Protein AF-A0A2E3HXE1-F1 (afdb_monomer_lite)

Radius of gyration: 25.05 Å; chains: 1; bounding box: 63×51×53 Å

Structure (mmCIF, N/CA/C/O backbone):
data_AF-A0A2E3HXE1-F1
#
_entry.id   AF-A0A2E3HXE1-F1
#
loop_
_atom_site.group_PDB
_atom_site.id
_atom_site.type_symbol
_atom_site.label_atom_id
_atom_site.label_alt_id
_atom_site.label_comp_id
_atom_site.label_asym_id
_atom_site.label_entity_id
_atom_site.label_seq_id
_atom_site.pdbx_PDB_ins_code
_atom_site.Cartn_x
_atom_site.Cartn_y
_atom_site.Cartn_z
_atom_site.occupancy
_atom_site.B_iso_or_equiv
_atom_site.auth_seq_id
_atom_site.auth_comp_id
_atom_site.auth_asym_id
_atom_site.auth_atom_id
_atom_site.pdbx_PDB_model_num
ATOM 1 N N . MET A 1 1 ? 24.392 -16.225 6.395 1.00 51.44 1 MET A N 1
ATOM 2 C CA . MET A 1 1 ? 23.824 -16.823 5.162 1.00 51.44 1 MET A CA 1
ATOM 3 C C . MET A 1 1 ? 23.426 -15.792 4.100 1.00 51.44 1 MET A C 1
ATOM 5 O O . MET A 1 1 ? 23.991 -15.858 3.021 1.00 51.44 1 MET A O 1
ATOM 9 N N . LYS A 1 2 ? 22.571 -14.786 4.378 1.00 49.94 2 LYS A N 1
ATOM 10 C CA . LYS A 1 2 ? 22.189 -13.749 3.379 1.00 49.94 2 LYS A CA 1
ATOM 11 C C . LYS A 1 2 ? 23.371 -13.041 2.689 1.00 49.94 2 LYS A C 1
ATOM 13 O O . LYS A 1 2 ? 23.335 -12.849 1.483 1.00 49.94 2 LYS A O 1
ATOM 18 N N . LYS A 1 3 ? 24.434 -12.703 3.432 1.00 58.22 3 LYS A N 1
ATOM 19 C CA . LYS A 1 3 ? 25.625 -12.022 2.881 1.00 58.22 3 LYS A CA 1
ATOM 20 C C . LYS A 1 3 ? 26.438 -12.895 1.909 1.00 58.22 3 LYS A C 1
ATOM 22 O O . LYS A 1 3 ? 26.990 -12.369 0.955 1.00 58.22 3 LYS A O 1
ATOM 27 N N . VAL A 1 4 ? 26.459 -14.215 2.118 1.00 63.34 4 VAL A N 1
ATOM 28 C CA . VAL A 1 4 ? 27.194 -15.175 1.269 1.00 63.34 4 VAL A CA 1
ATOM 29 C C . VAL A 1 4 ? 26.481 -15.365 -0.070 1.00 63.34 4 VAL A C 1
ATOM 31 O O . VAL A 1 4 ? 27.125 -15.412 -1.108 1.00 63.34 4 VAL A O 1
ATOM 34 N N . ILE A 1 5 ? 25.146 -15.379 -0.054 1.00 68.62 5 ILE A N 1
ATOM 35 C CA . ILE A 1 5 ? 24.321 -15.499 -1.265 1.00 68.62 5 ILE A CA 1
ATOM 36 C C . ILE A 1 5 ? 24.494 -14.271 -2.170 1.00 68.62 5 ILE A C 1
ATOM 38 O O . ILE A 1 5 ? 24.611 -14.410 -3.382 1.00 68.62 5 ILE A O 1
ATOM 42 N N . ILE A 1 6 ? 24.573 -13.071 -1.583 1.00 71.44 6 ILE A N 1
ATOM 43 C CA . ILE A 1 6 ? 24.813 -11.828 -2.333 1.00 71.44 6 ILE A CA 1
ATOM 44 C C . ILE A 1 6 ? 26.211 -11.838 -2.965 1.00 71.44 6 ILE A C 1
ATOM 46 O O . ILE A 1 6 ? 26.356 -11.475 -4.129 1.00 71.44 6 ILE A O 1
ATOM 50 N N . PHE A 1 7 ? 27.227 -12.295 -2.225 1.00 68.56 7 PHE A N 1
ATOM 51 C CA . PHE A 1 7 ? 28.597 -12.388 -2.734 1.00 68.56 7 PHE A CA 1
ATOM 52 C C . PHE A 1 7 ? 28.731 -13.432 -3.850 1.00 68.56 7 PHE A C 1
ATOM 54 O O . PHE A 1 7 ? 29.410 -13.181 -4.839 1.00 68.56 7 PHE A O 1
ATOM 61 N N . ALA A 1 8 ? 28.035 -14.566 -3.729 1.00 68.62 8 ALA A N 1
ATOM 62 C CA . ALA A 1 8 ? 27.986 -15.593 -4.764 1.00 68.62 8 ALA A CA 1
ATOM 63 C C . ALA A 1 8 ? 27.289 -15.090 -6.040 1.00 68.62 8 ALA A C 1
ATOM 65 O O . ALA A 1 8 ? 27.814 -15.302 -7.126 1.00 68.62 8 ALA A O 1
ATOM 66 N N . LEU A 1 9 ? 26.175 -14.355 -5.913 1.00 67.25 9 LEU A N 1
ATOM 67 C CA . LEU A 1 9 ? 25.481 -13.723 -7.045 1.00 67.25 9 LEU A CA 1
ATOM 68 C C . LEU A 1 9 ? 26.360 -12.690 -7.768 1.00 67.25 9 LEU A C 1
ATOM 70 O O . LEU A 1 9 ? 26.407 -12.667 -8.999 1.00 67.25 9 LEU A O 1
ATOM 74 N N . LEU A 1 10 ? 27.091 -11.866 -7.011 1.00 67.38 10 LEU A N 1
ATOM 75 C CA . LEU A 1 10 ? 28.060 -10.911 -7.556 1.00 67.38 10 LEU A CA 1
ATOM 76 C C . LEU A 1 10 ? 29.226 -11.619 -8.255 1.00 67.38 10 LEU A C 1
ATOM 78 O O . LEU A 1 10 ? 29.577 -11.249 -9.371 1.00 67.38 10 LEU A O 1
ATOM 82 N N . ALA A 1 11 ? 29.781 -12.668 -7.645 1.00 64.62 11 ALA A N 1
ATOM 83 C CA . ALA A 1 11 ? 30.865 -13.446 -8.234 1.00 64.62 11 ALA A CA 1
ATOM 84 C C . ALA A 1 11 ? 30.433 -14.136 -9.537 1.00 64.62 11 ALA A C 1
ATOM 86 O O . ALA A 1 11 ? 31.179 -14.093 -10.508 1.00 64.62 11 ALA A O 1
ATOM 87 N N . THR A 1 12 ? 29.210 -14.679 -9.605 1.00 61.69 12 THR A N 1
ATOM 88 C CA . THR A 1 12 ? 28.669 -15.289 -10.834 1.00 61.69 12 THR A CA 1
ATOM 89 C C . THR A 1 12 ? 28.415 -14.290 -11.961 1.00 61.69 12 THR A C 1
ATOM 91 O O . THR A 1 12 ? 28.487 -14.664 -13.126 1.00 61.69 12 THR A O 1
ATOM 94 N N . MET A 1 13 ? 28.145 -13.019 -11.645 1.00 60.94 13 MET A N 1
ATOM 95 C CA . MET A 1 13 ? 28.021 -11.966 -12.663 1.00 60.94 13 MET A CA 1
ATOM 96 C C . MET A 1 13 ? 29.381 -11.559 -13.241 1.00 60.94 13 MET A C 1
ATOM 98 O O . MET A 1 13 ? 29.446 -11.119 -14.384 1.00 60.94 13 MET A O 1
ATOM 102 N N . ILE A 1 14 ? 30.460 -11.716 -12.467 1.00 61.16 14 ILE A N 1
ATOM 103 C CA . ILE A 1 14 ? 31.831 -11.378 -12.876 1.00 61.16 14 ILE A CA 1
ATOM 104 C C . ILE A 1 14 ? 32.503 -12.559 -13.597 1.00 61.16 14 ILE A C 1
ATOM 106 O O . ILE A 1 14 ? 33.305 -12.342 -14.500 1.00 61.16 14 ILE A O 1
ATOM 110 N N . SER A 1 15 ? 32.183 -13.803 -13.220 1.00 51.47 15 SER A N 1
ATOM 111 C CA . SER A 1 15 ? 32.795 -15.019 -13.776 1.00 51.47 15 SER A CA 1
ATOM 112 C C . SER A 1 15 ? 32.061 -15.613 -14.977 1.00 51.47 15 SER A C 1
ATOM 114 O O . SER A 1 15 ? 32.487 -16.647 -15.497 1.00 51.47 15 SER A O 1
ATOM 116 N N . LEU A 1 16 ? 30.969 -14.989 -15.430 1.00 51.59 16 LEU A N 1
ATOM 117 C CA . LEU A 1 16 ? 30.322 -15.398 -16.667 1.00 51.59 16 LEU A CA 1
ATOM 118 C C . LEU A 1 16 ? 31.334 -15.188 -17.812 1.00 51.59 16 LEU A C 1
ATOM 120 O O . LEU A 1 16 ? 31.798 -14.059 -17.995 1.00 51.59 16 LEU A O 1
ATOM 124 N N . PRO A 1 17 ? 31.711 -16.242 -18.567 1.00 51.88 17 PRO A N 1
ATOM 125 C CA . PRO A 1 17 ? 32.583 -16.083 -19.727 1.00 51.88 17 PRO A CA 1
ATOM 126 C C . PRO A 1 17 ? 31.952 -15.044 -20.655 1.00 51.88 17 PRO A C 1
ATOM 128 O O . PRO A 1 17 ? 30.725 -14.907 -20.621 1.00 51.88 17 PRO A O 1
ATOM 131 N N . PRO A 1 18 ? 32.737 -14.302 -21.459 1.00 49.66 18 PRO A N 1
ATOM 132 C CA . PRO A 1 18 ? 32.198 -13.247 -22.297 1.00 49.66 18 PRO A CA 1
ATOM 133 C C . PRO A 1 18 ? 31.161 -13.883 -23.218 1.00 49.66 18 PRO A C 1
ATOM 135 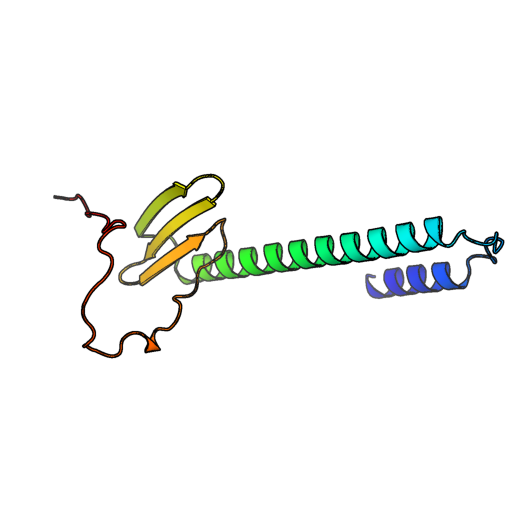O O . PRO A 1 18 ? 31.504 -14.524 -24.211 1.00 49.66 18 PRO A O 1
ATOM 138 N N . LEU A 1 19 ? 29.885 -13.748 -22.842 1.00 50.41 19 LEU A N 1
ATOM 139 C CA . LEU A 1 19 ? 28.747 -13.972 -23.709 1.00 50.41 19 LEU A CA 1
ATOM 140 C C . LEU A 1 19 ? 29.074 -13.109 -24.901 1.00 50.41 19 LEU A C 1
ATOM 142 O O . LEU A 1 19 ? 29.118 -11.884 -24.772 1.00 50.41 19 LEU A O 1
ATOM 146 N N . GLN A 1 20 ? 29.462 -13.788 -25.980 1.00 47.38 20 GLN A N 1
ATOM 147 C CA . GLN A 1 20 ? 29.942 -13.201 -27.211 1.00 47.38 20 GLN A CA 1
ATOM 148 C C . GLN A 1 20 ? 29.165 -11.919 -27.434 1.00 47.38 20 GLN A C 1
ATOM 150 O O . GLN A 1 20 ? 27.935 -11.962 -27.513 1.00 47.38 20 GLN A O 1
ATOM 155 N N . ALA A 1 21 ? 29.877 -10.794 -27.455 1.00 52.25 21 ALA A N 1
ATOM 156 C CA . ALA A 1 21 ? 29.313 -9.498 -27.767 1.00 52.25 21 ALA A CA 1
ATOM 157 C C . ALA A 1 21 ? 28.866 -9.519 -29.237 1.00 52.25 21 ALA A C 1
ATOM 159 O O . ALA A 1 21 ? 29.463 -8.889 -30.102 1.00 52.25 21 ALA A O 1
ATOM 160 N N . HIS A 1 22 ? 27.817 -10.287 -29.540 1.00 56.09 22 HIS A N 1
ATOM 161 C CA . HIS A 1 22 ? 26.962 -10.025 -30.675 1.00 56.09 22 HIS A CA 1
ATOM 162 C C . HIS A 1 22 ? 26.562 -8.575 -30.512 1.00 56.09 22 HIS A C 1
ATOM 164 O O . HIS A 1 22 ? 26.081 -8.201 -29.442 1.00 56.09 22 HIS A O 1
ATOM 170 N N . ALA A 1 23 ? 26.824 -7.765 -31.536 1.00 56.19 23 ALA A N 1
ATOM 171 C CA . ALA A 1 23 ? 26.436 -6.369 -31.559 1.00 56.19 23 ALA A CA 1
ATOM 172 C C . ALA A 1 23 ? 24.945 -6.292 -31.215 1.00 56.19 23 ALA A C 1
ATOM 174 O O . ALA A 1 23 ? 24.078 -6.572 -32.045 1.00 56.19 23 ALA A O 1
ATOM 175 N N . ILE A 1 24 ? 24.646 -5.998 -29.948 1.00 58.38 24 ILE A N 1
ATOM 176 C CA . ILE A 1 24 ? 23.281 -5.894 -29.469 1.00 58.38 24 ILE A CA 1
ATOM 177 C C . ILE A 1 24 ? 22.727 -4.705 -30.238 1.00 58.38 24 ILE A C 1
ATOM 179 O O . ILE A 1 24 ? 23.159 -3.571 -30.039 1.00 58.38 24 ILE A O 1
ATOM 183 N N . SER A 1 25 ? 21.812 -4.973 -31.172 1.00 67.31 25 SER A N 1
ATOM 184 C CA . SER A 1 25 ? 21.117 -3.918 -31.902 1.00 67.31 25 SER A CA 1
ATOM 185 C C . SER A 1 25 ? 20.623 -2.882 -30.894 1.00 67.31 25 SER A C 1
ATOM 187 O O . SER A 1 25 ? 20.070 -3.258 -29.855 1.00 67.31 25 SER A O 1
ATOM 189 N N . ARG A 1 26 ? 20.768 -1.584 -31.199 1.00 69.25 26 ARG A N 1
ATOM 190 C CA . ARG A 1 26 ? 20.264 -0.493 -30.340 1.00 69.25 26 ARG A CA 1
ATOM 191 C C . ARG A 1 26 ? 18.813 -0.739 -29.893 1.00 69.25 26 ARG A C 1
ATOM 193 O O . ARG A 1 26 ? 18.441 -0.394 -28.776 1.00 69.25 26 ARG A O 1
ATOM 200 N N . LYS A 1 27 ? 18.015 -1.418 -30.731 1.00 70.50 27 LYS A N 1
ATOM 201 C CA . LYS A 1 27 ? 16.638 -1.843 -30.438 1.00 70.50 27 LYS A CA 1
ATOM 202 C C . LYS A 1 27 ? 16.546 -2.855 -29.287 1.00 70.50 27 LYS A C 1
ATOM 204 O O . LYS A 1 27 ? 15.656 -2.744 -28.449 1.00 70.50 27 LYS A O 1
ATOM 209 N N . THR A 1 28 ? 17.443 -3.833 -29.231 1.00 74.69 28 THR A N 1
ATOM 210 C CA . THR A 1 28 ? 17.494 -4.850 -28.169 1.00 74.69 28 THR A CA 1
ATOM 211 C C . THR A 1 28 ? 18.036 -4.261 -26.868 1.00 74.69 28 THR A C 1
ATOM 213 O O . THR A 1 28 ? 17.467 -4.512 -25.809 1.00 74.69 28 THR A O 1
ATOM 216 N N . GLN A 1 29 ? 19.054 -3.398 -26.941 1.00 76.56 29 GLN A N 1
ATOM 217 C CA . GLN A 1 29 ? 19.581 -2.689 -25.771 1.00 76.56 29 GLN A CA 1
ATOM 218 C C . GLN A 1 29 ? 18.518 -1.774 -25.139 1.00 76.56 29 GLN A C 1
ATOM 220 O O . GLN A 1 29 ? 18.334 -1.795 -23.924 1.00 76.56 29 GLN A O 1
ATOM 225 N N . GLY A 1 30 ? 17.754 -1.041 -25.957 1.00 76.69 30 GLY A N 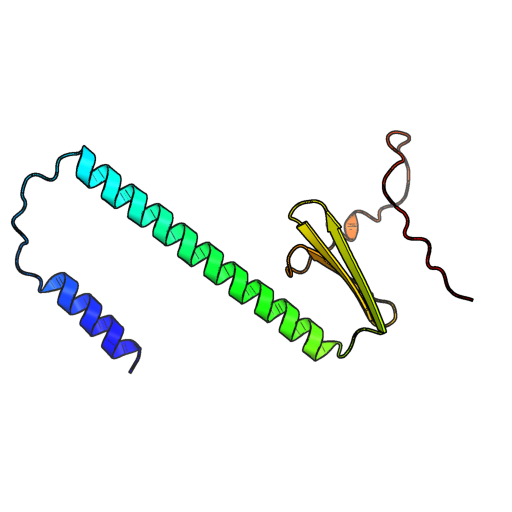1
ATOM 226 C CA . GLY A 1 30 ? 16.642 -0.213 -25.482 1.00 76.69 30 GLY A CA 1
ATOM 227 C C . GLY A 1 30 ? 15.553 -1.017 -24.763 1.00 76.69 30 GLY A C 1
ATOM 228 O O . GLY A 1 30 ? 15.075 -0.595 -23.713 1.00 76.69 30 GLY A O 1
ATOM 229 N N . LYS A 1 31 ? 15.209 -2.212 -25.269 1.00 84.75 31 LYS A N 1
ATOM 230 C CA . LYS A 1 31 ? 14.261 -3.118 -24.599 1.00 84.75 31 LYS A CA 1
ATOM 231 C C . LYS A 1 31 ? 14.775 -3.580 -23.237 1.00 84.75 31 LYS A C 1
ATOM 233 O O . LYS A 1 31 ? 14.014 -3.562 -22.280 1.00 84.75 31 LYS A O 1
ATOM 238 N N . ILE A 1 32 ? 16.050 -3.960 -23.139 1.00 83.88 32 ILE A N 1
ATOM 239 C CA . ILE A 1 32 ? 16.650 -4.404 -21.871 1.00 83.88 32 ILE A CA 1
ATOM 240 C C . ILE A 1 32 ? 16.629 -3.269 -20.841 1.00 83.88 32 ILE A C 1
ATOM 242 O O . ILE A 1 32 ? 16.217 -3.489 -19.706 1.00 83.88 32 ILE A O 1
ATOM 246 N N . ILE A 1 33 ? 17.012 -2.051 -21.235 1.00 83.81 33 ILE A N 1
ATOM 247 C CA . ILE A 1 33 ? 16.992 -0.883 -20.341 1.00 83.81 33 ILE A CA 1
ATOM 248 C C . ILE A 1 33 ? 15.567 -0.595 -19.857 1.00 83.81 33 ILE A C 1
ATOM 250 O O . ILE A 1 33 ? 15.353 -0.432 -18.657 1.00 83.81 33 ILE A O 1
ATOM 254 N N . LEU A 1 34 ? 14.584 -0.585 -20.762 1.00 88.94 34 LEU A N 1
ATOM 255 C CA . LEU A 1 34 ? 13.184 -0.351 -20.406 1.00 88.94 34 LEU A CA 1
ATOM 256 C C . LEU A 1 34 ? 12.662 -1.412 -19.430 1.00 88.94 34 LEU A C 1
ATOM 258 O O . LEU A 1 34 ? 12.071 -1.066 -18.409 1.00 88.94 34 LEU A O 1
ATOM 262 N N . THR A 1 35 ? 12.915 -2.692 -19.710 1.00 90.88 35 THR A N 1
ATOM 263 C CA . THR A 1 35 ? 12.515 -3.791 -18.825 1.00 90.88 35 THR A CA 1
ATOM 264 C C . THR A 1 35 ? 13.164 -3.654 -17.450 1.00 90.88 35 THR A C 1
ATOM 266 O O . THR A 1 35 ? 12.485 -3.834 -16.439 1.00 90.88 35 THR A O 1
ATOM 269 N N . SER A 1 36 ? 14.440 -3.271 -17.381 1.00 87.19 36 SER A N 1
ATOM 270 C CA . SER A 1 36 ? 15.138 -3.030 -16.113 1.00 87.19 36 SER A CA 1
ATOM 271 C C . SER A 1 36 ? 14.523 -1.876 -15.319 1.00 87.19 36 SER A C 1
ATOM 273 O O . SER A 1 36 ? 14.316 -2.013 -14.114 1.00 87.19 36 SER A O 1
ATOM 275 N N . ILE A 1 37 ? 14.163 -0.768 -15.978 1.00 92.38 37 ILE A N 1
ATOM 276 C CA . ILE A 1 37 ? 13.494 0.373 -15.331 1.00 9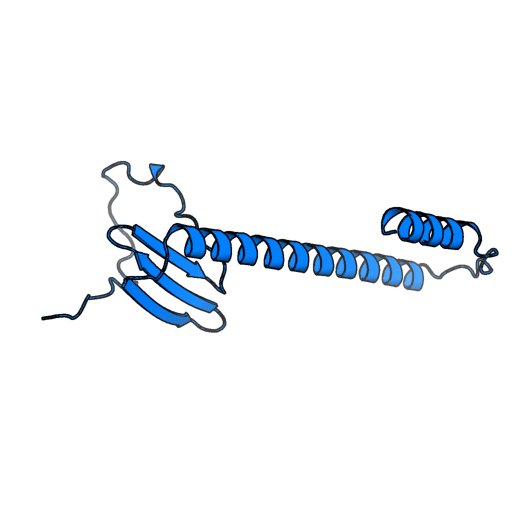2.38 37 ILE A CA 1
ATOM 277 C C . ILE A 1 37 ? 12.122 -0.044 -14.794 1.00 92.38 37 ILE A C 1
ATOM 279 O O . ILE A 1 37 ? 11.827 0.193 -13.624 1.00 92.38 37 ILE A O 1
ATOM 283 N N . LEU A 1 38 ? 11.302 -0.708 -15.613 1.00 92.94 38 LEU A N 1
ATOM 284 C CA . LEU A 1 38 ? 9.976 -1.182 -15.204 1.00 92.94 38 LEU A CA 1
ATOM 285 C C . LEU A 1 38 ? 10.063 -2.164 -14.032 1.00 92.94 38 LEU A C 1
ATOM 287 O O . LEU A 1 38 ? 9.285 -2.068 -13.084 1.00 92.94 38 LEU A O 1
ATOM 291 N N . THR A 1 39 ? 11.050 -3.060 -14.059 1.00 92.31 39 THR A N 1
ATOM 292 C CA . THR A 1 39 ? 11.314 -3.996 -12.960 1.00 92.31 39 THR A CA 1
ATOM 293 C C . THR A 1 39 ? 11.701 -3.247 -11.685 1.00 92.31 39 THR A C 1
ATOM 295 O O . THR A 1 39 ? 11.166 -3.535 -10.615 1.00 92.31 39 THR A O 1
ATOM 298 N N . GLY A 1 40 ? 12.578 -2.243 -11.787 1.00 92.19 40 GLY A N 1
ATOM 299 C CA . GLY A 1 40 ? 12.965 -1.397 -10.658 1.00 92.19 40 GLY A CA 1
ATOM 300 C C . GLY A 1 40 ? 11.777 -0.653 -10.042 1.00 92.19 40 GLY A C 1
ATOM 301 O O . GLY A 1 40 ? 11.613 -0.665 -8.821 1.00 92.19 40 GLY A O 1
ATOM 302 N N . ILE A 1 41 ? 10.907 -0.073 -10.877 1.00 93.69 41 ILE A N 1
ATOM 303 C CA . ILE A 1 41 ? 9.680 0.602 -10.431 1.00 93.69 41 ILE A CA 1
ATOM 304 C C . ILE A 1 41 ? 8.757 -0.389 -9.716 1.00 93.69 41 ILE A C 1
ATOM 306 O O . ILE A 1 41 ? 8.311 -0.104 -8.609 1.00 93.69 41 ILE A O 1
ATOM 310 N N . ALA A 1 42 ? 8.523 -1.573 -10.287 1.00 90.88 42 ALA A N 1
ATOM 311 C CA . ALA A 1 42 ? 7.660 -2.585 -9.679 1.00 90.88 42 ALA A CA 1
ATOM 312 C C . ALA A 1 42 ? 8.156 -3.022 -8.288 1.00 90.88 42 ALA A C 1
ATOM 314 O O . ALA A 1 42 ? 7.363 -3.129 -7.348 1.00 90.88 42 ALA A O 1
ATOM 315 N N . ILE A 1 43 ? 9.469 -3.225 -8.135 1.00 91.69 43 ILE A N 1
ATOM 316 C CA . ILE A 1 43 ? 10.085 -3.550 -6.841 1.00 91.69 43 ILE A CA 1
ATOM 317 C C . ILE A 1 43 ? 9.886 -2.401 -5.849 1.00 91.69 43 ILE A C 1
ATOM 319 O O . ILE A 1 43 ? 9.483 -2.643 -4.711 1.00 91.69 43 ILE A O 1
ATOM 323 N N . LEU A 1 44 ? 10.134 -1.157 -6.267 1.00 92.81 44 LEU A N 1
ATOM 324 C CA . LEU A 1 44 ? 9.977 0.016 -5.408 1.00 92.81 44 LEU A CA 1
ATOM 325 C C . LEU A 1 44 ? 8.528 0.179 -4.938 1.00 92.81 44 LEU A C 1
ATOM 327 O O . LEU A 1 44 ? 8.290 0.356 -3.743 1.00 92.81 44 LEU A O 1
ATOM 331 N N . THR A 1 45 ? 7.562 0.055 -5.850 1.00 88.56 45 THR A N 1
ATOM 332 C CA . THR A 1 45 ? 6.132 0.107 -5.528 1.00 88.56 45 THR A CA 1
ATOM 333 C C . THR A 1 45 ? 5.760 -0.974 -4.517 1.00 88.56 45 THR A C 1
ATOM 335 O O . THR A 1 45 ? 5.097 -0.677 -3.525 1.00 88.56 45 THR A O 1
ATOM 338 N N . LYS A 1 46 ? 6.245 -2.210 -4.696 1.00 88.00 46 LYS A N 1
ATOM 339 C CA . LYS A 1 46 ? 6.004 -3.291 -3.729 1.00 88.00 46 LYS A CA 1
ATOM 340 C C . LYS A 1 46 ? 6.620 -3.021 -2.363 1.00 88.00 46 LYS A C 1
ATOM 342 O O . LYS A 1 46 ? 6.025 -3.355 -1.340 1.00 88.00 46 LYS A O 1
ATOM 347 N N . LEU A 1 47 ? 7.795 -2.407 -2.325 1.00 91.38 47 LEU A N 1
ATOM 348 C CA . LEU A 1 47 ? 8.467 -2.076 -1.074 1.00 91.38 47 LEU A CA 1
ATOM 349 C C . LEU A 1 47 ? 7.702 -0.988 -0.301 1.00 91.38 47 LEU A C 1
ATOM 351 O O . LEU A 1 47 ? 7.555 -1.094 0.919 1.00 91.38 47 LEU A O 1
ATOM 355 N N . LEU A 1 48 ? 7.160 0.008 -1.009 1.00 88.75 48 LEU A N 1
ATOM 356 C CA . LEU A 1 48 ? 6.283 1.033 -0.437 1.00 88.75 48 LEU A CA 1
ATOM 357 C C . LEU A 1 48 ? 4.982 0.428 0.105 1.00 88.75 48 LEU A C 1
ATOM 359 O O . LEU A 1 48 ? 4.650 0.666 1.262 1.00 88.75 48 LEU A O 1
ATOM 363 N N . GLU A 1 49 ? 4.324 -0.443 -0.663 1.00 87.69 49 GLU A N 1
ATOM 364 C CA . GLU A 1 49 ? 3.101 -1.144 -0.242 1.00 87.69 49 GLU A CA 1
ATOM 365 C C . GLU A 1 49 ? 3.314 -1.925 1.070 1.00 87.69 49 GLU A C 1
ATOM 367 O O . GLU A 1 49 ? 2.527 -1.826 2.014 1.00 87.69 49 GLU A O 1
ATOM 372 N N . VAL A 1 50 ? 4.427 -2.662 1.175 1.00 90.12 50 VAL A N 1
ATOM 373 C CA . VAL A 1 50 ? 4.782 -3.406 2.395 1.00 90.12 50 VAL A CA 1
ATOM 374 C C . VAL A 1 50 ? 5.037 -2.466 3.573 1.00 90.12 50 VAL A C 1
ATOM 376 O O . VAL A 1 50 ? 4.646 -2.774 4.703 1.00 90.12 50 VAL A O 1
ATOM 379 N N . LYS A 1 51 ? 5.705 -1.334 3.339 1.00 89.19 51 LYS A N 1
ATOM 380 C CA . LYS A 1 51 ? 5.976 -0.339 4.381 1.00 89.19 51 LYS A CA 1
ATOM 381 C C . LYS A 1 51 ? 4.680 0.281 4.900 1.00 89.19 51 LYS A C 1
ATOM 383 O O . LYS A 1 51 ? 4.501 0.361 6.114 1.00 89.19 51 LYS A O 1
ATOM 388 N N . ASP A 1 52 ? 3.771 0.660 4.009 1.00 88.50 52 ASP A N 1
ATOM 389 C CA . ASP A 1 52 ? 2.486 1.250 4.383 1.00 88.50 52 ASP A CA 1
ATOM 390 C C . ASP A 1 52 ? 1.628 0.261 5.166 1.00 88.50 52 ASP A C 1
ATOM 392 O O . ASP A 1 52 ? 1.110 0.603 6.230 1.00 88.50 52 ASP A O 1
ATOM 396 N N . ARG A 1 53 ? 1.574 -1.001 4.727 1.00 88.50 53 ARG A N 1
ATOM 397 C CA . ARG A 1 53 ? 0.880 -2.060 5.464 1.00 88.50 53 ARG A CA 1
ATOM 398 C C . ARG A 1 53 ? 1.432 -2.235 6.879 1.00 88.50 53 ARG A C 1
ATOM 400 O O . ARG A 1 53 ? 0.654 -2.303 7.828 1.00 88.50 53 ARG A O 1
ATOM 407 N N . LYS A 1 54 ? 2.759 -2.268 7.040 1.00 92.12 54 LYS A N 1
ATOM 408 C CA . LYS A 1 54 ? 3.390 -2.371 8.367 1.00 92.12 54 LYS A CA 1
ATOM 409 C C . LYS A 1 54 ? 3.051 -1.183 9.262 1.00 92.12 54 LYS A C 1
ATOM 411 O O . LYS A 1 54 ? 2.751 -1.391 10.432 1.00 92.12 54 LYS A O 1
ATOM 416 N N . ASN A 1 55 ? 3.046 0.034 8.717 1.00 89.31 55 ASN A N 1
ATOM 417 C CA . ASN A 1 55 ? 2.675 1.231 9.475 1.00 89.31 55 ASN A CA 1
ATOM 418 C C . ASN A 1 55 ? 1.227 1.152 9.982 1.00 89.31 55 ASN A C 1
ATOM 420 O O . ASN A 1 55 ? 0.948 1.505 11.126 1.00 89.31 55 ASN A O 1
ATOM 424 N N . VAL A 1 56 ? 0.305 0.672 9.142 1.00 89.81 56 VAL A N 1
ATOM 425 C CA . VAL A 1 56 ? -1.110 0.501 9.505 1.00 89.81 56 VAL A CA 1
ATOM 426 C C . VAL A 1 56 ? -1.285 -0.598 10.551 1.00 89.81 56 VAL A C 1
ATOM 428 O O . VAL A 1 56 ? -2.015 -0.411 11.522 1.00 89.81 56 VAL A O 1
ATOM 431 N N . GLU A 1 57 ? -0.600 -1.731 10.394 1.00 91.06 57 GLU A N 1
ATOM 432 C CA . GLU A 1 57 ? -0.613 -2.813 11.383 1.00 91.06 57 GLU A CA 1
ATOM 433 C C . GLU A 1 57 ? -0.054 -2.348 12.735 1.00 91.06 57 GLU A C 1
ATOM 435 O O . GLU A 1 57 ? -0.632 -2.655 13.776 1.00 91.06 57 GLU A O 1
ATOM 440 N N . GLU A 1 58 ? 1.028 -1.569 12.741 1.00 92.12 58 GLU A N 1
ATOM 441 C CA . GLU A 1 58 ? 1.599 -0.998 13.962 1.00 92.12 58 GLU A CA 1
ATOM 442 C C . GLU A 1 58 ? 0.643 0.001 14.628 1.00 92.12 58 GLU A C 1
ATOM 444 O O . GLU A 1 58 ? 0.459 -0.046 15.846 1.00 92.12 58 GLU A O 1
ATOM 449 N N . LEU A 1 59 ? -0.015 0.861 13.842 1.00 89.56 59 LEU A N 1
ATOM 450 C CA . LEU A 1 59 ? -1.035 1.785 14.340 1.00 89.56 59 LEU A CA 1
ATOM 451 C C . LEU A 1 59 ? -2.189 1.026 15.009 1.00 89.56 59 LEU A C 1
ATOM 453 O O . LEU A 1 59 ? -2.548 1.328 16.145 1.00 89.56 59 LEU A O 1
ATOM 457 N N . ARG A 1 60 ? -2.726 -0.003 14.343 1.00 90.25 60 ARG A N 1
ATOM 458 C CA . ARG A 1 60 ? -3.812 -0.831 14.886 1.00 90.25 60 ARG A CA 1
ATOM 459 C C . ARG A 1 60 ? -3.383 -1.617 16.123 1.00 90.25 60 ARG A C 1
ATOM 461 O O . ARG A 1 60 ? -4.170 -1.756 17.047 1.00 90.25 60 ARG A O 1
ATOM 468 N N . ARG A 1 61 ? -2.132 -2.085 16.197 1.00 92.88 61 ARG A N 1
ATOM 469 C CA . ARG A 1 61 ? -1.592 -2.715 17.417 1.00 92.88 61 ARG A CA 1
ATOM 470 C C . ARG A 1 61 ? -1.512 -1.741 18.591 1.00 92.88 61 ARG A C 1
ATOM 472 O O . ARG A 1 61 ? -1.775 -2.147 19.715 1.00 92.88 61 ARG A O 1
ATOM 479 N N . LYS A 1 62 ? -1.152 -0.479 18.339 1.00 89.38 62 LYS A N 1
ATOM 480 C CA . LYS A 1 62 ? -1.069 0.570 19.370 1.00 89.38 62 LYS A CA 1
ATOM 481 C C . LYS A 1 62 ? -2.444 1.010 19.870 1.00 89.38 62 LYS A C 1
ATOM 483 O O . LYS A 1 62 ? -2.601 1.245 21.062 1.00 89.38 62 LYS A O 1
ATOM 488 N N . LEU A 1 63 ? -3.412 1.145 18.965 1.00 87.38 63 LEU A N 1
ATOM 489 C CA . LEU A 1 63 ? -4.750 1.651 19.283 1.00 87.38 63 LEU A CA 1
ATOM 490 C C . LEU A 1 63 ? -5.745 0.551 19.683 1.00 87.38 63 LEU A C 1
ATOM 492 O O . LEU A 1 63 ? -6.740 0.845 20.339 1.00 87.38 63 LEU A O 1
ATOM 496 N N . GLY A 1 64 ? -5.475 -0.705 19.325 1.00 89.94 64 GLY A N 1
ATOM 497 C CA . GLY A 1 64 ? -6.377 -1.830 19.552 1.00 89.94 64 GLY A CA 1
ATOM 498 C C . GLY A 1 64 ? -7.526 -1.876 18.541 1.00 89.94 64 GLY A C 1
ATOM 499 O O . GLY A 1 64 ? -7.396 -1.445 17.392 1.00 89.94 64 GLY A O 1
ATOM 500 N N . THR A 1 65 ? -8.665 -2.422 18.959 1.00 90.12 65 THR A N 1
ATOM 501 C CA . THR A 1 65 ? -9.852 -2.570 18.105 1.00 90.12 65 THR A CA 1
ATOM 502 C C . THR A 1 65 ? -10.565 -1.224 17.925 1.00 90.12 65 THR A C 1
ATOM 504 O O . THR A 1 65 ? -10.766 -0.532 18.920 1.00 90.12 65 THR A O 1
ATOM 507 N N . PRO A 1 66 ? -10.932 -0.829 16.692 1.00 90.62 66 PRO A N 1
ATOM 508 C CA . PRO A 1 66 ? -11.707 0.388 16.460 1.00 90.62 66 PRO A CA 1
ATOM 509 C C . PRO A 1 66 ? -13.123 0.259 17.023 1.00 90.62 66 PRO A C 1
ATOM 511 O O . PRO A 1 66 ? -13.733 -0.805 16.923 1.00 90.62 66 PRO A O 1
ATOM 514 N N . ASP A 1 67 ? -13.656 1.360 17.550 1.00 90.88 67 ASP A N 1
ATOM 515 C CA . ASP A 1 67 ? -15.030 1.432 18.062 1.00 90.88 67 ASP A CA 1
ATOM 516 C C . ASP A 1 67 ? -16.037 1.426 16.908 1.00 90.88 67 ASP A C 1
ATOM 518 O O . ASP A 1 67 ? -17.081 0.780 16.966 1.00 90.88 67 ASP A O 1
ATOM 522 N N . HIS A 1 68 ? -15.694 2.127 15.823 1.00 89.50 68 HIS A N 1
ATOM 523 C CA . HIS A 1 68 ? -16.505 2.185 14.616 1.00 89.50 68 HIS A CA 1
ATOM 524 C C . HIS A 1 68 ? -15.649 2.089 13.361 1.00 89.50 68 HIS A C 1
ATOM 526 O O . HIS A 1 68 ? -14.539 2.624 13.284 1.00 89.50 68 HIS A O 1
ATOM 532 N N . VAL A 1 69 ? -16.206 1.428 12.351 1.00 91.25 69 VAL A N 1
ATOM 533 C CA . VAL A 1 69 ? -15.601 1.280 11.032 1.00 91.25 69 VAL A CA 1
ATOM 534 C C . VAL A 1 69 ? -16.655 1.595 9.982 1.00 91.25 69 VAL A C 1
ATOM 536 O O . VAL A 1 69 ? -17.721 0.988 9.973 1.00 91.25 69 VAL A O 1
ATOM 539 N N . ILE A 1 70 ? -16.332 2.520 9.084 1.00 90.81 70 ILE A N 1
ATOM 540 C CA . ILE A 1 70 ? -17.131 2.830 7.901 1.00 90.81 70 ILE A CA 1
ATOM 541 C C . ILE A 1 70 ? -16.282 2.483 6.684 1.00 90.81 70 ILE A C 1
ATOM 543 O O . ILE A 1 70 ? -15.138 2.918 6.578 1.00 90.81 70 ILE A O 1
ATOM 547 N N . GLU A 1 71 ? -16.824 1.695 5.764 1.00 91.88 71 GLU A N 1
ATOM 548 C CA . GLU A 1 71 ? -16.142 1.297 4.535 1.00 91.88 71 GLU A CA 1
ATOM 549 C C . GLU A 1 71 ? -17.027 1.623 3.337 1.00 91.88 71 GLU A C 1
ATOM 551 O O . GLU A 1 71 ? -18.214 1.307 3.328 1.00 91.88 71 GLU A O 1
ATOM 556 N N . PHE A 1 72 ? -16.451 2.279 2.334 1.00 92.88 72 PHE A N 1
ATOM 557 C CA . PHE A 1 72 ? -17.143 2.611 1.099 1.00 92.88 72 PHE A CA 1
ATOM 558 C C . PHE A 1 72 ? -16.201 2.557 -0.098 1.00 92.88 72 PHE A C 1
ATOM 560 O O . PHE A 1 72 ? -14.980 2.696 0.011 1.00 92.88 72 PHE A O 1
ATOM 567 N N . HIS A 1 73 ? -16.798 2.343 -1.263 1.00 92.44 73 HIS A N 1
ATOM 568 C CA . HIS A 1 73 ? -16.096 2.209 -2.527 1.00 92.44 73 HIS A CA 1
ATOM 569 C C . HIS A 1 73 ? -16.442 3.386 -3.437 1.00 92.44 73 HIS A C 1
ATOM 571 O O . HIS A 1 73 ? -17.611 3.735 -3.595 1.00 92.44 73 HIS A O 1
ATOM 577 N N . HIS A 1 74 ? -15.425 3.989 -4.043 1.00 85.56 74 HIS A N 1
ATOM 578 C CA . HIS A 1 74 ? -15.566 5.035 -5.045 1.00 85.56 74 HIS A CA 1
ATOM 579 C C . HIS A 1 74 ? -14.788 4.634 -6.302 1.00 85.56 74 HIS A C 1
ATOM 581 O O . HIS A 1 74 ? -13.577 4.830 -6.402 1.00 85.56 74 HIS A O 1
ATOM 587 N N . GLY A 1 75 ? -15.480 3.999 -7.251 1.00 90.44 75 GLY A N 1
ATOM 588 C CA . GLY A 1 75 ? -14.830 3.371 -8.402 1.00 90.44 75 GLY A CA 1
ATOM 589 C C . GLY A 1 75 ? -13.871 2.262 -7.955 1.00 90.44 75 GLY A C 1
ATOM 590 O O . GLY A 1 75 ? -14.280 1.328 -7.268 1.00 90.44 75 GLY A O 1
ATOM 591 N N . PHE A 1 76 ? -12.593 2.383 -8.322 1.00 86.75 76 PHE A N 1
ATOM 592 C CA . PHE A 1 76 ? -11.532 1.457 -7.897 1.00 86.75 76 PHE A CA 1
ATOM 593 C C . PHE A 1 76 ? -10.950 1.780 -6.516 1.00 86.75 76 PHE A C 1
ATOM 595 O O . PHE A 1 76 ? -10.166 0.994 -5.986 1.00 86.75 76 PHE A O 1
ATOM 602 N N . ASP A 1 77 ? -11.324 2.918 -5.928 1.00 87.31 77 ASP A N 1
ATOM 603 C CA . ASP A 1 77 ? -10.836 3.321 -4.619 1.00 87.31 77 ASP A CA 1
ATOM 604 C C . ASP A 1 77 ? -11.691 2.721 -3.501 1.00 87.31 77 ASP A C 1
ATOM 606 O O . ASP A 1 77 ? -12.908 2.892 -3.449 1.00 87.31 77 ASP A O 1
ATOM 610 N N . LYS A 1 78 ? -11.034 2.055 -2.555 1.00 91.12 78 LYS A N 1
ATOM 611 C CA . LYS A 1 78 ? -11.609 1.576 -1.302 1.00 91.12 78 LYS A CA 1
ATOM 612 C C . LYS A 1 78 ? -11.238 2.540 -0.184 1.00 91.12 78 LYS A C 1
ATOM 614 O O . LYS A 1 78 ? -10.070 2.630 0.193 1.00 91.12 78 LYS A O 1
ATOM 619 N N . ILE A 1 79 ? -12.216 3.246 0.365 1.00 92.12 79 ILE A N 1
ATOM 620 C CA . ILE A 1 79 ? -12.013 4.174 1.474 1.00 92.12 79 ILE A CA 1
ATOM 621 C C . ILE A 1 79 ? -12.584 3.543 2.741 1.00 92.12 79 ILE A C 1
ATOM 623 O O . ILE A 1 79 ? -13.715 3.064 2.767 1.00 92.12 79 ILE A O 1
ATOM 627 N N . ARG A 1 80 ? -11.782 3.522 3.801 1.00 91.50 80 ARG A N 1
ATOM 628 C CA . ARG A 1 80 ? -12.157 2.988 5.107 1.00 91.50 80 ARG A CA 1
ATOM 629 C C . ARG A 1 80 ? -11.830 4.016 6.173 1.00 91.50 80 ARG A C 1
ATOM 631 O O . ARG A 1 80 ? -10.691 4.455 6.264 1.00 91.50 80 ARG A O 1
ATOM 638 N N . ILE A 1 81 ? -12.811 4.392 6.972 1.00 90.31 81 ILE A N 1
ATOM 639 C CA . ILE A 1 81 ? -12.655 5.305 8.099 1.00 90.31 81 ILE A CA 1
ATOM 640 C C . ILE A 1 81 ? -12.785 4.468 9.368 1.00 90.31 81 ILE A C 1
ATOM 642 O O . ILE A 1 81 ? -13.792 3.792 9.568 1.00 90.31 81 ILE A O 1
ATOM 646 N N . GLU A 1 82 ? -11.750 4.474 10.200 1.00 91.44 82 GLU A N 1
ATOM 647 C CA . GLU A 1 82 ? -11.729 3.771 11.484 1.00 91.44 82 GLU A CA 1
ATOM 648 C C . GLU A 1 82 ? -11.661 4.812 12.607 1.00 91.44 82 GLU A C 1
ATOM 650 O O . GLU A 1 82 ? -10.819 5.716 12.581 1.00 91.44 82 GLU A O 1
ATOM 655 N N . ARG A 1 83 ? -12.563 4.701 13.585 1.00 87.88 83 ARG A N 1
ATOM 656 C CA . ARG A 1 83 ? -12.634 5.595 14.744 1.00 87.88 83 ARG A CA 1
ATOM 657 C C . ARG A 1 83 ? -12.218 4.849 16.007 1.00 87.88 83 ARG A C 1
ATOM 659 O O . ARG A 1 83 ? -12.746 3.777 16.292 1.00 87.88 83 ARG A O 1
ATOM 666 N N . TRP A 1 84 ? -11.312 5.458 16.766 1.00 88.69 84 TRP A N 1
ATOM 667 C CA . TRP A 1 84 ? -10.933 5.051 18.118 1.00 88.69 84 TRP A CA 1
ATOM 668 C C . TRP A 1 84 ? -11.131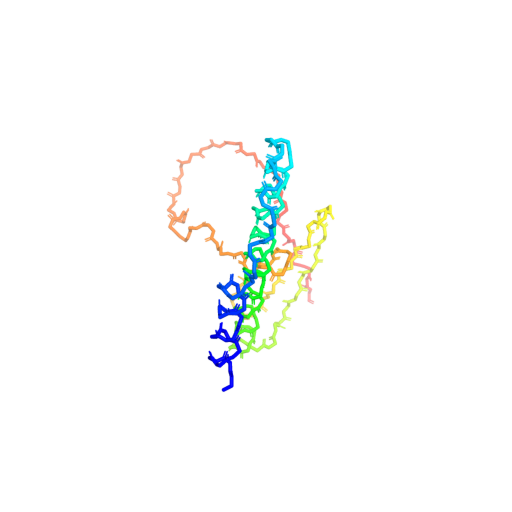 6.232 19.058 1.00 88.69 84 TRP A C 1
ATOM 670 O O . TRP A 1 84 ? -10.408 7.229 18.982 1.00 88.69 84 TRP A O 1
ATOM 680 N N . LYS A 1 85 ? -12.086 6.122 19.975 1.00 85.56 85 LYS A N 1
ATOM 681 C CA . LYS A 1 85 ? -12.482 7.165 20.918 1.00 85.56 85 LYS A CA 1
ATOM 682 C C . LYS A 1 85 ? -12.735 8.479 20.164 1.00 85.56 85 LYS A C 1
ATOM 684 O O . LYS A 1 85 ? -13.638 8.562 19.336 1.00 85.56 85 LYS A O 1
ATOM 689 N N . ASN A 1 86 ? -11.883 9.480 20.390 1.00 82.06 86 ASN A N 1
ATOM 690 C CA . ASN A 1 86 ? -11.979 10.810 19.782 1.00 82.06 86 ASN A CA 1
ATOM 691 C C . ASN A 1 86 ? -11.068 10.995 18.554 1.00 82.06 86 ASN A C 1
ATOM 693 O O . ASN A 1 86 ? -10.906 12.118 18.080 1.00 82.06 86 ASN A O 1
ATOM 697 N N . GLN A 1 87 ? -10.428 9.931 18.064 1.00 82.56 87 GLN A N 1
ATOM 698 C CA . GLN A 1 87 ? -9.545 9.971 16.901 1.00 82.56 87 GLN A CA 1
ATOM 699 C C . GLN A 1 87 ? -10.166 9.221 15.729 1.00 82.56 87 GLN A C 1
ATOM 701 O O . GLN A 1 87 ? -10.680 8.114 15.873 1.00 82.56 87 GLN A O 1
ATOM 706 N N . GLU A 1 88 ? -10.084 9.830 14.554 1.00 86.06 88 GLU A N 1
ATOM 707 C CA . GLU A 1 88 ? -10.565 9.265 13.303 1.00 86.06 88 GLU A CA 1
ATOM 708 C C . GLU A 1 88 ? -9.395 9.153 12.330 1.00 86.06 88 GLU A C 1
ATOM 710 O O . GLU A 1 88 ? -8.633 10.106 12.147 1.00 86.06 88 GLU A O 1
ATOM 715 N N . PHE A 1 89 ? -9.246 7.979 11.723 1.00 88.25 89 PHE A N 1
ATOM 716 C CA . PHE A 1 89 ? -8.215 7.713 10.734 1.00 88.25 89 PHE A CA 1
ATOM 717 C C . PHE A 1 89 ? -8.864 7.260 9.437 1.00 88.25 89 PHE A C 1
ATOM 719 O O . PHE A 1 89 ? -9.638 6.302 9.405 1.00 88.25 89 PHE A O 1
ATOM 726 N N . THR A 1 90 ? -8.496 7.933 8.354 1.00 90.25 90 THR A N 1
ATOM 727 C CA . THR A 1 90 ? -8.951 7.595 7.010 1.00 90.25 90 THR A CA 1
ATOM 728 C C . THR A 1 90 ? -7.882 6.776 6.310 1.00 90.25 90 THR A C 1
ATOM 730 O O . THR A 1 90 ? -6.715 7.159 6.244 1.00 90.25 90 THR A O 1
ATOM 733 N N . PHE A 1 91 ? -8.287 5.654 5.739 1.00 90.62 91 PHE A N 1
ATOM 734 C CA . PHE A 1 91 ? -7.459 4.782 4.929 1.00 90.62 91 PHE A CA 1
ATOM 735 C C . PHE A 1 91 ? -8.013 4.775 3.510 1.00 90.62 91 PHE A C 1
ATOM 737 O O . PHE A 1 91 ? -9.201 4.538 3.307 1.00 90.62 91 PHE A O 1
ATOM 744 N N . LYS A 1 92 ? -7.153 5.001 2.519 1.00 90.44 92 LYS A N 1
ATOM 745 C CA . LYS A 1 92 ? -7.493 4.862 1.100 1.00 90.44 92 LYS A CA 1
ATOM 746 C C . LYS A 1 92 ? -6.668 3.722 0.525 1.00 90.44 92 LYS A C 1
ATOM 748 O O . LYS A 1 92 ? -5.446 3.739 0.637 1.00 90.44 92 LYS A O 1
ATOM 753 N N . ASN A 1 93 ? -7.328 2.716 -0.037 1.00 89.56 93 ASN A N 1
ATOM 754 C CA . ASN A 1 93 ? -6.719 1.486 -0.550 1.00 89.56 93 ASN A CA 1
ATOM 755 C C . ASN A 1 93 ? -5.791 0.810 0.477 1.00 89.56 93 ASN A C 1
ATOM 757 O O . ASN A 1 93 ? -4.744 0.273 0.135 1.00 89.56 93 ASN A O 1
ATOM 761 N N . GLY A 1 94 ? -6.163 0.872 1.761 1.00 85.19 94 GLY A N 1
ATOM 762 C CA . GLY A 1 94 ? -5.369 0.321 2.862 1.00 85.19 94 GLY A CA 1
ATOM 763 C C . GLY A 1 94 ? -4.176 1.175 3.302 1.00 85.19 94 GLY A C 1
ATOM 764 O O . GLY A 1 94 ? -3.502 0.790 4.250 1.00 85.19 94 GLY A O 1
ATOM 765 N N . VAL A 1 95 ? -3.933 2.333 2.681 1.00 89.19 95 VAL A N 1
ATOM 766 C CA . VAL A 1 95 ? -2.877 3.277 3.069 1.00 89.19 95 VAL A CA 1
ATOM 767 C C . VAL A 1 95 ? -3.459 4.370 3.957 1.00 89.19 95 VAL A C 1
ATOM 769 O O . VAL A 1 95 ? -4.464 4.996 3.607 1.00 89.19 95 VAL A O 1
ATOM 772 N N . LEU A 1 96 ? -2.813 4.617 5.098 1.00 89.06 96 LEU A N 1
ATOM 773 C CA . LEU A 1 96 ? -3.199 5.683 6.018 1.00 89.06 96 LEU A CA 1
ATOM 774 C C . LEU A 1 96 ? -3.049 7.052 5.345 1.00 89.06 96 LEU A C 1
ATOM 776 O O . LEU A 1 96 ? -1.942 7.474 5.008 1.00 89.06 96 LEU A O 1
ATOM 780 N N . GLN A 1 97 ? -4.160 7.766 5.205 1.00 87.69 97 GLN A N 1
ATOM 781 C CA . GLN A 1 97 ? -4.166 9.147 4.751 1.00 87.69 97 GLN A CA 1
ATOM 782 C C . GLN A 1 97 ? -3.803 10.032 5.938 1.00 87.69 97 GLN A C 1
ATOM 784 O O . GLN A 1 97 ? -4.522 10.093 6.936 1.00 87.69 97 GLN A O 1
ATOM 789 N N . ARG A 1 98 ? -2.663 10.718 5.855 1.00 74.06 98 ARG A N 1
ATOM 790 C CA . ARG A 1 98 ? -2.366 11.780 6.817 1.00 74.06 98 ARG A CA 1
ATOM 791 C C . ARG A 1 98 ? -3.266 12.968 6.487 1.00 74.06 98 ARG A C 1
ATOM 793 O O . ARG A 1 98 ? -3.404 13.279 5.304 1.00 74.06 98 ARG A O 1
ATOM 800 N N . PRO A 1 99 ? -3.851 13.649 7.484 1.00 57.78 99 PRO A N 1
ATOM 801 C CA . PRO A 1 99 ? -4.539 14.899 7.215 1.00 57.78 99 PRO A CA 1
ATOM 802 C C . PRO A 1 99 ? -3.552 15.844 6.523 1.00 57.78 99 PRO A C 1
ATOM 804 O O . PRO A 1 99 ? -2.463 16.101 7.047 1.00 57.78 99 PRO A O 1
ATOM 807 N N . LEU A 1 100 ? -3.915 16.324 5.330 1.00 46.62 100 LEU A N 1
ATOM 808 C CA . LEU A 1 100 ? -3.233 17.442 4.692 1.00 46.62 100 LEU A CA 1
ATOM 809 C C . LEU A 1 100 ? -3.370 18.634 5.645 1.00 46.62 100 LEU A C 1
ATOM 811 O O . LEU A 1 100 ? -4.408 19.277 5.705 1.00 46.62 100 LEU A O 1
ATOM 815 N N . CYS A 1 101 ? -2.318 18.880 6.422 1.00 43.56 101 CYS A N 1
ATOM 816 C CA . CYS A 1 101 ? -2.111 20.089 7.205 1.00 43.56 101 CYS A CA 1
ATOM 817 C C . CYS A 1 101 ? -3.129 20.349 8.345 1.00 43.56 101 CYS A C 1
ATOM 819 O O . CYS A 1 101 ? -4.162 20.992 8.179 1.00 43.56 101 CYS A O 1
ATOM 821 N N . GLN A 1 102 ? -2.759 19.984 9.579 1.00 45.25 102 GLN A N 1
ATOM 822 C CA . GLN A 1 102 ? -3.374 20.542 10.798 1.00 45.25 102 GLN A CA 1
ATOM 823 C C . GLN A 1 102 ? -3.162 22.068 10.925 1.00 45.25 102 GLN A C 1
ATOM 825 O O . GLN A 1 102 ? -3.911 22.715 11.651 1.00 45.25 102 GLN A O 1
ATOM 830 N N . ALA A 1 103 ? -2.209 22.652 10.181 1.00 41.12 103 ALA A N 1
ATOM 831 C CA . ALA A 1 103 ? -2.012 24.102 10.077 1.00 41.12 103 ALA A CA 1
ATOM 832 C C . ALA A 1 103 ? -2.919 24.783 9.028 1.00 41.12 103 ALA A C 1
ATOM 834 O O . ALA A 1 103 ? -2.881 26.000 8.897 1.00 41.12 103 ALA A O 1
ATOM 835 N N . CYS A 1 104 ? -3.787 24.039 8.328 1.00 47.25 104 CYS A N 1
ATOM 836 C CA . CYS A 1 104 ? -4.892 24.633 7.563 1.00 47.25 104 CYS A CA 1
ATOM 837 C C . CYS A 1 104 ? -6.129 24.923 8.435 1.00 47.25 104 CYS A C 1
ATOM 839 O O . CYS A 1 104 ? -7.118 25.447 7.936 1.00 47.25 104 CYS A O 1
ATOM 841 N N . LYS A 1 105 ? -6.077 24.646 9.748 1.00 39.53 105 LYS A N 1
ATOM 842 C CA . LYS A 1 105 ? -7.032 25.183 10.731 1.00 39.53 105 LYS A CA 1
ATOM 843 C C . LYS A 1 105 ? -6.59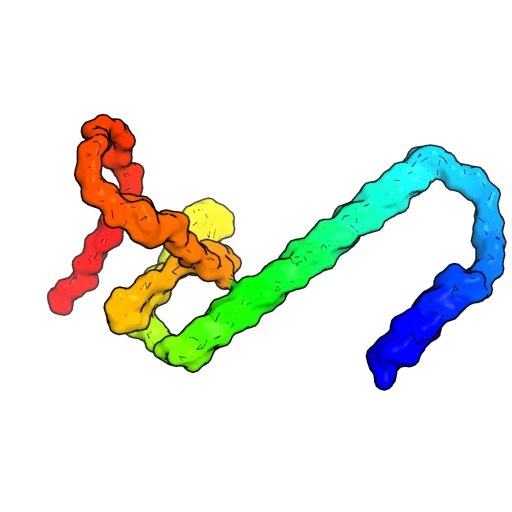2 26.566 11.225 1.00 39.53 105 LYS A C 1
ATOM 845 O O . LYS A 1 105 ? -6.490 26.789 12.429 1.00 39.53 105 LYS A O 1
ATOM 850 N N . THR A 1 106 ? -6.353 27.499 10.310 1.00 35.16 106 THR A N 1
ATOM 851 C CA . THR A 1 106 ? -6.326 28.925 10.658 1.00 35.16 106 THR A CA 1
ATOM 852 C C . THR A 1 106 ? -7.666 29.509 10.243 1.00 35.16 106 THR A C 1
ATOM 854 O O . THR A 1 106 ? -8.133 29.310 9.126 1.00 35.16 106 THR A O 1
ATOM 857 N N . LYS A 1 107 ? -8.329 30.117 11.220 1.00 39.38 107 LYS A N 1
ATOM 858 C CA . LYS A 1 107 ? -9.676 30.674 11.150 1.00 39.38 107 LYS A CA 1
ATOM 859 C C . LYS A 1 107 ? -9.851 31.656 9.984 1.00 39.38 107 LYS A C 1
ATOM 861 O O . LYS A 1 107 ? -9.028 32.547 9.835 1.00 39.38 107 LYS A O 1
ATOM 866 N N . SER A 1 108 ? -11.009 31.515 9.338 1.00 46.16 108 SER A N 1
ATOM 867 C CA . SER A 1 108 ? -11.840 32.572 8.747 1.00 46.16 108 SER A CA 1
ATOM 868 C C . SER A 1 108 ? -11.328 33.321 7.511 1.00 46.16 108 SER A C 1
ATOM 870 O O . SER A 1 108 ? -10.170 33.690 7.402 1.00 46.16 108 SER A O 1
ATOM 872 N N . ASP A 1 109 ? -12.295 33.608 6.638 1.00 40.56 109 ASP A N 1
ATOM 873 C CA . ASP A 1 109 ? -12.277 34.619 5.578 1.00 40.56 109 ASP A CA 1
ATOM 874 C C . ASP A 1 109 ? -11.624 34.241 4.242 1.00 40.56 109 ASP A C 1
ATOM 876 O O . ASP A 1 109 ? -10.609 34.796 3.843 1.00 40.56 109 ASP A O 1
ATOM 880 N N . LEU A 1 110 ? -12.314 33.408 3.45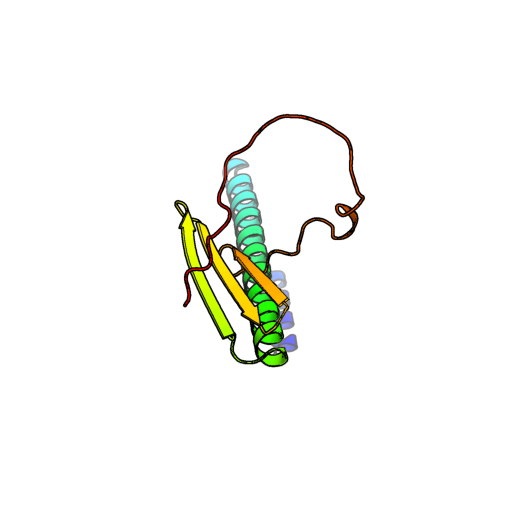3 1.00 37.47 110 LEU A N 1
ATOM 881 C CA . LEU A 1 110 ? -12.804 33.919 2.169 1.00 37.47 110 LEU A CA 1
ATOM 882 C C . LEU A 1 110 ? -13.970 33.095 1.621 1.00 37.47 110 LEU A C 1
ATOM 884 O O . LEU A 1 110 ? -13.972 31.870 1.563 1.00 37.47 110 LEU A O 1
ATOM 888 N N . HIS A 1 111 ? -14.984 33.846 1.239 1.00 38.97 111 HIS A N 1
ATOM 889 C CA . HIS A 1 111 ? -16.258 33.449 0.687 1.00 38.97 111 HIS A CA 1
ATOM 890 C C . HIS A 1 111 ? -16.125 32.635 -0.620 1.00 38.97 111 HIS A C 1
ATOM 892 O O . HIS A 1 111 ? -15.417 33.047 -1.534 1.00 38.97 111 HIS A O 1
ATOM 898 N N . LYS A 1 112 ? -17.008 31.632 -0.751 1.00 43.75 112 LYS A N 1
ATOM 899 C CA . LYS A 1 112 ? -17.616 31.110 -1.997 1.00 43.75 112 LYS A CA 1
ATOM 900 C C . LYS A 1 112 ? -16.862 30.040 -2.816 1.00 43.75 112 LYS A C 1
ATOM 902 O O . LYS A 1 112 ? -15.712 30.204 -3.192 1.00 43.75 112 LYS A O 1
ATOM 907 N N . SER A 1 113 ? -17.666 29.043 -3.221 1.00 39.75 113 SER A N 1
ATOM 908 C CA . SER A 1 113 ? -17.418 27.927 -4.158 1.00 39.75 113 SER A CA 1
ATOM 909 C C . SER A 1 113 ? -16.677 26.737 -3.530 1.00 39.75 113 SER A C 1
ATOM 911 O O . SER A 1 113 ? -15.528 26.866 -3.153 1.00 39.75 113 SER A O 1
ATOM 913 N N . GLU A 1 114 ? -17.231 25.541 -3.328 1.00 37.97 114 GLU A N 1
ATOM 914 C CA . GLU A 1 114 ? -18.440 24.878 -3.821 1.00 37.97 114 GLU A CA 1
ATOM 915 C C . GLU A 1 114 ? -18.955 23.950 -2.707 1.00 37.97 114 GLU A C 1
ATOM 917 O O . GLU A 1 114 ? -18.245 23.083 -2.198 1.00 37.97 114 GLU A O 1
ATOM 922 N N . THR A 1 115 ? -20.206 24.129 -2.293 1.00 48.62 115 THR A N 1
ATOM 923 C CA . THR A 1 115 ? -20.919 23.164 -1.456 1.00 48.62 115 THR A CA 1
ATOM 924 C C . THR A 1 115 ? -21.310 21.967 -2.309 1.00 48.62 115 THR A C 1
ATOM 926 O O . THR A 1 115 ? -22.276 22.059 -3.057 1.00 48.62 115 THR A O 1
ATOM 929 N N . ASN A 1 116 ? -20.579 20.862 -2.196 1.00 47.16 116 ASN A N 1
ATOM 930 C CA . ASN A 1 116 ? -21.089 19.492 -2.284 1.00 47.16 116 ASN A CA 1
ATOM 931 C C . ASN A 1 116 ? -19.909 18.541 -2.094 1.00 47.16 116 ASN A C 1
ATOM 933 O O . ASN A 1 116 ? -19.023 18.519 -2.931 1.00 47.16 116 ASN A O 1
ATOM 937 N N . ILE A 1 117 ? -19.898 17.787 -0.994 1.00 44.75 117 ILE A N 1
ATOM 938 C CA . ILE A 1 117 ? -19.547 16.358 -0.912 1.00 44.75 117 ILE A CA 1
ATOM 939 C C . ILE A 1 117 ? -19.573 15.993 0.583 1.00 44.75 117 ILE A C 1
ATOM 941 O O . ILE A 1 117 ? -18.664 16.287 1.350 1.00 44.75 117 ILE A O 1
ATOM 945 N N . PHE A 1 118 ? -20.696 15.383 0.967 1.00 44.84 118 PHE A N 1
ATOM 946 C CA . PHE A 1 118 ? -20.860 14.437 2.072 1.00 44.84 118 PHE A CA 1
ATOM 947 C C . PHE A 1 118 ? -20.323 14.833 3.458 1.00 44.84 118 PHE A C 1
ATOM 949 O O . PHE A 1 118 ? -19.231 14.451 3.868 1.00 44.84 118 PHE A O 1
ATOM 956 N N . GLN A 1 119 ? -21.194 15.453 4.259 1.00 39.97 119 GLN A N 1
ATOM 957 C CA . GLN A 1 119 ? -21.174 15.238 5.707 1.00 39.97 119 GLN A CA 1
ATOM 958 C C . GLN A 1 119 ? -21.829 13.876 5.997 1.00 39.97 119 GLN A C 1
ATOM 960 O O . GLN A 1 119 ? -23.025 13.727 5.726 1.00 39.97 119 GLN A O 1
ATOM 965 N N . PRO A 1 120 ? -21.112 12.861 6.513 1.00 45.91 120 PRO A N 1
ATOM 966 C CA . PRO A 1 120 ? -21.763 11.642 6.963 1.00 45.91 120 PRO A CA 1
ATOM 967 C C . PRO A 1 120 ? -22.627 11.973 8.183 1.00 45.91 120 PRO A C 1
ATOM 969 O O . PRO A 1 120 ? -22.138 12.376 9.239 1.00 45.91 120 PRO A O 1
ATOM 972 N N . LYS A 1 121 ? -23.941 11.824 8.015 1.00 38.59 121 LYS A N 1
ATOM 973 C CA . LYS A 1 121 ? -24.918 11.899 9.097 1.00 38.59 121 LYS A CA 1
ATOM 974 C C . LYS A 1 121 ? -24.732 10.647 9.955 1.00 38.59 121 LYS A C 1
ATOM 976 O O . LYS A 1 121 ? -25.050 9.548 9.508 1.00 38.59 121 LYS A O 1
ATOM 981 N N . PHE A 1 122 ? -24.185 10.799 11.159 1.00 48.75 122 PHE A N 1
ATOM 982 C CA . PHE A 1 122 ? -24.212 9.728 12.154 1.00 48.75 122 PHE A CA 1
ATOM 983 C C . PHE A 1 122 ? -25.676 9.477 12.516 1.00 48.75 122 PHE A C 1
ATOM 985 O O . PHE A 1 122 ? -26.342 10.357 13.058 1.00 48.75 122 PHE A O 1
ATOM 992 N N . ILE A 1 123 ? -26.196 8.310 12.143 1.00 38.22 123 ILE A N 1
ATOM 993 C CA . ILE A 1 123 ? -27.517 7.850 12.564 1.00 38.22 123 ILE A CA 1
ATOM 994 C C . ILE A 1 123 ? -27.300 6.957 13.783 1.00 38.22 123 ILE A C 1
ATOM 996 O O . ILE A 1 123 ? -26.679 5.902 13.673 1.00 38.22 123 ILE A O 1
ATOM 1000 N N . GLY A 1 124 ? -27.813 7.399 14.927 1.00 38.41 124 GLY A N 1
ATOM 1001 C CA . GLY A 1 124 ? -27.949 6.614 16.147 1.00 38.41 124 GLY A CA 1
ATOM 1002 C C . GLY A 1 124 ? -28.857 7.355 17.125 1.00 38.41 124 GLY A C 1
ATOM 1003 O O . GLY A 1 124 ? -28.567 8.504 17.454 1.00 38.41 124 GLY A O 1
ATOM 1004 N N . ASN A 1 125 ? -29.950 6.702 17.527 1.00 37.91 125 ASN A N 1
ATOM 1005 C CA . ASN A 1 125 ? -30.609 6.927 18.815 1.00 37.91 125 ASN A CA 1
ATOM 1006 C C . ASN A 1 125 ? -30.076 5.882 19.792 1.00 37.91 125 ASN A C 1
ATOM 1008 O O . ASN A 1 125 ? -29.863 4.737 19.326 1.00 37.91 125 ASN A O 1
#

pLDDT: mean 72.51, std 20.05, range [35.16, 93.69]

Foldseek 3Di:
DVVVVVVVVVVCVVPDDPPPCPPCPPVNVVVVVVVVVVVVVVVVVVVVVVVQLVVLVVVCVVQPAFPDKDWDDDPPWIWIWGHRDPDIWIAIPSGTDDPPDPPVPDDDDDDDDDDDDDDDDDDDD

Sequence (125 aa):
MKKVIIFALLATMISLPPLQAHAISRKTQGKIILTSILTGIAILTKLLEVKDRKNVEELRRKLGTPDHVIEFHHGFDKIRIERWKNQEFTFKNGVLQRPLCQACKTKSDLHKSETNIFQPKFIGN

Secondary structure (DSSP, 8-state):
-HHHHHHHHHHHHHSS---------HHHHHHHHHHHHHHHHHHHHHHHHHHHHHHHHHHHHHH-S-SEEEEEEETTEEEEEEEETTEEEEEETTEEE--S-GGG------------S--------